Protein AF-A0A254QFL3-F1 (afdb_monomer_lite)

Sequence (119 aa):
MITAPDNDRSIRLHGFWDGAVGKAIAKDREAGLNANVEAVTQRWTSDPTLQPTAAQIKNLDIMSWLKTGAALADKFSYDGLKPEDKPNAEYMDAMITLSKKQVVLSGYRLAEILNKSLG

Secondary structure (DSSP, 8-state):
----SSSSS---HHHHHHTHHHHHHHHHHHTT---SHHHHHHHHHH-TTTPPPHHHHH---HHHHHHHHHHHIIIIIITT--TTPPP-HHHHHHHHHHHHHHHHHHHHHHHHHHHHHH-

Foldseek 3Di:
DEAAPDDDDRCDLVNVLVCLQVVLLVVCVVVVHDSPPVRLLVVLLPDPLLDDDPVLLPPLDVVVVVVVVVVCCCVQRPPPDDHHDYQDPVSSVSSNSVSSNVVSSVVSNVVVVCVVVPD

Radius of gyration: 16.01 Å; chains: 1; bounding box: 42×35×40 Å

pLDDT: mean 88.67, std 15.56, range [38.19, 98.31]

Structure (mmCIF, N/CA/C/O backbone):
data_AF-A0A254QFL3-F1
#
_entry.id   AF-A0A254QFL3-F1
#
loop_
_atom_site.group_PDB
_atom_site.id
_atom_site.type_symbol
_atom_site.label_atom_id
_atom_site.label_alt_id
_atom_site.label_comp_id
_atom_s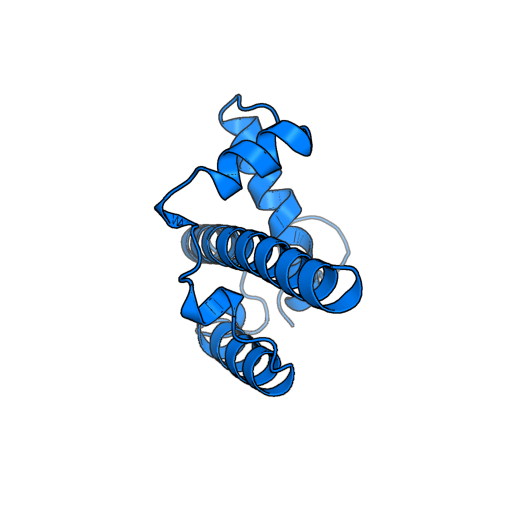ite.label_asym_id
_atom_site.label_entity_id
_atom_site.label_seq_id
_atom_site.pdbx_PDB_ins_code
_atom_site.Cartn_x
_atom_site.Cartn_y
_atom_site.Cartn_z
_atom_site.occupancy
_atom_site.B_iso_or_equiv
_atom_site.auth_seq_id
_atom_site.auth_comp_id
_atom_site.auth_asym_id
_atom_site.auth_atom_id
_atom_site.pdbx_PDB_model_num
ATOM 1 N N . MET A 1 1 ? 20.209 -13.484 -10.296 1.00 46.00 1 MET A N 1
ATOM 2 C CA . MET A 1 1 ? 20.493 -12.241 -9.553 1.00 46.00 1 MET A CA 1
ATOM 3 C C . MET A 1 1 ? 19.964 -11.106 -10.414 1.00 46.00 1 MET A C 1
ATOM 5 O O . MET A 1 1 ? 20.049 -11.301 -11.590 1.00 46.00 1 MET A O 1
ATOM 9 N N . ILE A 1 2 ? 19.233 -10.099 -9.922 1.00 42.88 2 ILE A N 1
ATOM 10 C CA . ILE A 1 2 ? 18.549 -9.057 -10.738 1.00 42.88 2 ILE A CA 1
ATOM 11 C C . ILE A 1 2 ? 19.309 -7.746 -10.517 1.00 42.88 2 ILE A C 1
ATOM 13 O O . ILE A 1 2 ? 19.512 -7.389 -9.355 1.00 42.88 2 ILE A O 1
ATOM 17 N N . THR A 1 3 ? 19.764 -7.062 -11.571 1.00 38.19 3 THR A N 1
ATOM 18 C CA . THR A 1 3 ? 20.599 -5.853 -11.465 1.00 38.19 3 THR A CA 1
ATOM 19 C C . THR A 1 3 ? 19.849 -4.620 -11.950 1.00 38.19 3 THR A C 1
ATOM 21 O O . THR A 1 3 ? 19.543 -4.479 -13.127 1.00 38.19 3 THR A O 1
ATOM 24 N N . ALA A 1 4 ? 19.582 -3.679 -11.042 1.00 43.09 4 ALA A N 1
ATOM 25 C CA . ALA A 1 4 ? 19.134 -2.337 -11.407 1.00 43.09 4 ALA A CA 1
ATOM 26 C C . ALA A 1 4 ? 20.296 -1.541 -12.043 1.00 43.09 4 ALA A C 1
ATOM 28 O O . ALA A 1 4 ? 21.453 -1.759 -11.670 1.00 43.09 4 ALA A O 1
ATOM 29 N N . PRO A 1 5 ? 20.027 -0.636 -13.005 1.00 42.75 5 PRO A N 1
ATOM 30 C CA . PRO A 1 5 ? 21.035 0.302 -13.463 1.00 42.75 5 PRO A CA 1
ATOM 31 C C . PRO A 1 5 ? 21.271 1.319 -12.347 1.00 42.75 5 PRO A C 1
ATOM 33 O O . PRO A 1 5 ? 20.317 1.846 -11.785 1.00 42.75 5 PRO A O 1
ATOM 36 N N . ASP A 1 6 ? 22.541 1.578 -12.077 1.00 42.66 6 ASP A N 1
ATOM 37 C CA . ASP A 1 6 ? 23.054 2.665 -11.246 1.00 42.66 6 ASP A CA 1
ATOM 38 C C . ASP A 1 6 ? 23.292 2.294 -9.768 1.00 42.66 6 ASP A C 1
ATOM 40 O O . ASP A 1 6 ? 22.393 2.230 -8.929 1.00 42.66 6 ASP A O 1
ATOM 44 N N . ASN A 1 7 ? 24.595 2.159 -9.475 1.00 38.53 7 ASN A N 1
ATOM 45 C CA . ASN A 1 7 ? 25.265 2.327 -8.177 1.00 38.53 7 ASN A CA 1
ATOM 46 C C . ASN A 1 7 ? 25.417 1.059 -7.319 1.00 38.53 7 ASN A C 1
ATOM 48 O O . ASN A 1 7 ? 24.588 0.802 -6.457 1.00 38.53 7 ASN A O 1
ATOM 52 N N . ASP A 1 8 ? 26.515 0.319 -7.541 1.00 40.94 8 ASP A N 1
ATOM 53 C CA . ASP A 1 8 ? 27.383 -0.458 -6.611 1.00 40.94 8 ASP A CA 1
ATOM 54 C C . ASP A 1 8 ? 26.804 -1.138 -5.338 1.00 40.94 8 ASP A C 1
ATOM 56 O O . ASP A 1 8 ? 27.503 -1.515 -4.400 1.00 40.94 8 ASP A O 1
ATOM 60 N N . ARG A 1 9 ? 25.499 -1.373 -5.293 1.00 40.56 9 ARG A N 1
ATOM 61 C CA . ARG A 1 9 ? 24.828 -2.334 -4.431 1.00 40.56 9 ARG A CA 1
ATOM 62 C C . ARG A 1 9 ? 23.874 -3.062 -5.340 1.00 40.56 9 ARG A C 1
ATOM 64 O O . ARG A 1 9 ? 22.936 -2.471 -5.862 1.00 40.56 9 ARG A O 1
ATOM 71 N N . SER A 1 10 ? 24.090 -4.357 -5.513 1.00 45.47 10 SER A N 1
ATOM 72 C CA . SER A 1 10 ? 23.053 -5.236 -6.036 1.00 45.47 10 SER A CA 1
ATOM 73 C C . SER A 1 10 ? 21.832 -5.130 -5.115 1.00 45.47 10 SER A C 1
ATOM 75 O O . SER A 1 10 ? 21.732 -5.810 -4.093 1.00 45.47 10 SER A O 1
ATOM 77 N N . ILE A 1 11 ? 20.909 -4.217 -5.422 1.00 53.22 11 ILE A N 1
ATOM 78 C CA . ILE A 1 11 ? 19.627 -4.146 -4.736 1.00 53.22 11 ILE A CA 1
ATOM 79 C C . ILE A 1 11 ? 18.903 -5.422 -5.141 1.00 53.22 11 ILE A C 1
ATOM 81 O O . ILE A 1 11 ? 18.354 -5.536 -6.234 1.00 53.22 11 ILE A O 1
ATOM 85 N N . ARG A 1 12 ? 18.956 -6.422 -4.258 1.00 76.75 12 ARG A N 1
ATOM 86 C CA . ARG A 1 12 ? 18.147 -7.632 -4.376 1.00 76.75 12 ARG A CA 1
ATOM 87 C C . ARG A 1 12 ? 16.696 -7.191 -4.549 1.00 76.75 12 ARG A C 1
ATOM 89 O O . ARG A 1 12 ? 16.277 -6.239 -3.896 1.00 76.75 12 ARG A O 1
ATOM 96 N N . LEU A 1 13 ? 15.932 -7.902 -5.377 1.00 84.75 13 LEU A N 1
ATOM 97 C CA . LEU A 1 13 ? 14.528 -7.597 -5.681 1.00 84.75 13 LEU A CA 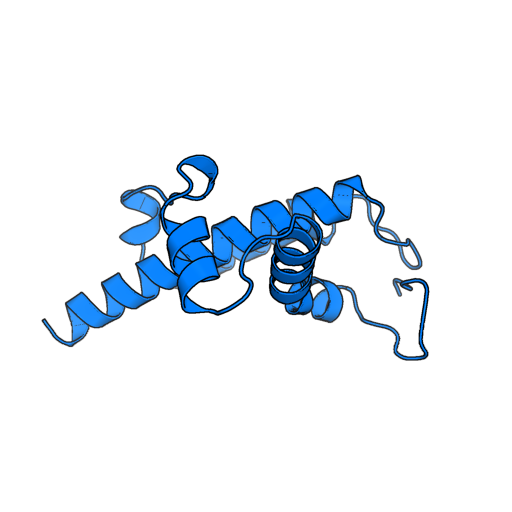1
ATOM 98 C C . LEU A 1 13 ? 13.702 -7.231 -4.433 1.00 84.75 13 LEU A C 1
ATOM 100 O O . LEU A 1 13 ? 12.893 -6.317 -4.473 1.00 84.75 13 LEU A O 1
ATOM 104 N N . HIS A 1 14 ? 13.974 -7.876 -3.300 1.00 87.88 14 HIS A N 1
ATOM 105 C CA . HIS A 1 14 ? 13.385 -7.517 -2.012 1.00 87.88 14 HIS A CA 1
ATOM 106 C C . HIS A 1 14 ? 13.633 -6.053 -1.603 1.00 87.88 14 HIS A C 1
ATOM 108 O O . HIS A 1 14 ? 12.685 -5.295 -1.447 1.00 87.88 14 HIS A O 1
ATOM 114 N N . GLY A 1 15 ? 14.894 -5.611 -1.544 1.00 87.38 15 GLY A N 1
ATOM 115 C CA . GLY A 1 15 ? 15.228 -4.219 -1.220 1.00 87.38 15 GLY A CA 1
ATOM 116 C C . GLY A 1 15 ? 14.698 -3.220 -2.255 1.00 87.38 15 GLY A C 1
ATOM 117 O O . GLY A 1 15 ? 14.474 -2.048 -1.953 1.00 87.38 15 GLY A O 1
ATOM 118 N N . PHE A 1 16 ? 14.451 -3.680 -3.483 1.00 88.31 16 PHE A N 1
ATOM 119 C CA . PHE A 1 16 ? 13.800 -2.865 -4.499 1.00 88.31 16 PHE A CA 1
ATOM 120 C C . PHE A 1 16 ? 12.339 -2.562 -4.143 1.00 88.31 16 PHE A C 1
ATOM 122 O O . PHE A 1 16 ? 11.927 -1.399 -4.249 1.00 88.31 16 PHE A O 1
ATOM 129 N N . TRP A 1 17 ? 11.606 -3.583 -3.684 1.00 93.00 17 TRP A N 1
ATOM 130 C CA . TRP A 1 17 ? 10.238 -3.483 -3.170 1.00 93.00 17 TRP A CA 1
ATOM 131 C C . TRP A 1 17 ? 10.162 -2.719 -1.847 1.00 93.00 17 TRP A C 1
ATOM 133 O O . TRP A 1 17 ? 9.281 -1.876 -1.703 1.00 93.00 17 TRP A O 1
ATOM 143 N N . ASP A 1 18 ? 11.115 -2.909 -0.932 1.00 92.81 18 ASP A N 1
ATOM 144 C CA . ASP A 1 18 ? 11.164 -2.147 0.328 1.00 92.81 18 ASP A CA 1
ATOM 145 C C . ASP A 1 18 ? 11.247 -0.633 0.070 1.00 92.81 18 ASP A C 1
ATOM 147 O O . ASP A 1 18 ? 10.633 0.179 0.762 1.00 92.81 18 ASP A O 1
ATOM 151 N N . GLY A 1 19 ? 11.956 -0.233 -0.990 1.00 92.62 19 GLY A N 1
ATOM 152 C CA . GLY A 1 19 ? 12.052 1.163 -1.412 1.00 92.62 19 GLY A CA 1
ATOM 153 C C . GLY A 1 19 ? 10.839 1.699 -2.186 1.00 92.62 19 GLY A C 1
ATOM 154 O O . GLY A 1 19 ? 10.900 2.835 -2.659 1.00 92.62 19 GLY A O 1
ATOM 155 N N . ALA A 1 20 ? 9.769 0.926 -2.396 1.00 94.12 20 ALA A N 1
ATOM 156 C CA . ALA A 1 20 ? 8.663 1.321 -3.273 1.00 94.12 20 ALA A CA 1
ATOM 157 C C . ALA A 1 20 ? 7.869 2.530 -2.752 1.00 94.12 20 ALA A C 1
ATOM 159 O O . ALA A 1 20 ? 7.478 3.387 -3.543 1.00 94.12 20 ALA A O 1
ATOM 160 N N . VAL A 1 21 ? 7.692 2.658 -1.432 1.00 94.75 21 VAL A N 1
ATOM 161 C CA . VAL A 1 21 ? 7.025 3.824 -0.818 1.00 94.75 21 VAL A CA 1
ATOM 162 C C . VAL A 1 21 ? 7.816 5.107 -1.077 1.00 94.75 21 VAL A C 1
ATOM 164 O O . VAL A 1 21 ? 7.240 6.123 -1.458 1.00 94.75 21 VAL A O 1
ATOM 167 N N . GLY A 1 22 ? 9.146 5.050 -0.957 1.00 95.25 22 GLY A N 1
ATOM 168 C CA . GLY A 1 22 ? 10.017 6.182 -1.275 1.00 95.25 22 GLY A CA 1
ATOM 169 C C . GLY A 1 22 ? 9.910 6.599 -2.744 1.00 95.25 22 GLY A C 1
ATOM 170 O O . GLY A 1 22 ? 9.780 7.785 -3.038 1.00 95.25 22 GLY A O 1
ATOM 171 N N . LYS A 1 23 ? 9.870 5.628 -3.666 1.00 95.06 23 LYS A N 1
ATOM 172 C CA . LYS A 1 23 ? 9.657 5.881 -5.104 1.00 95.06 23 LYS A CA 1
ATOM 173 C C . LYS A 1 23 ? 8.279 6.492 -5.385 1.00 95.06 23 LYS A C 1
ATOM 175 O O . LYS A 1 23 ? 8.162 7.410 -6.188 1.00 95.06 23 LYS A O 1
ATOM 180 N N . ALA A 1 24 ? 7.242 6.020 -4.696 1.00 95.50 24 ALA A N 1
ATOM 181 C CA . ALA A 1 24 ? 5.891 6.558 -4.802 1.00 95.50 24 ALA A CA 1
ATOM 182 C C . ALA A 1 24 ? 5.816 8.032 -4.358 1.00 95.50 24 ALA A C 1
ATOM 184 O O . ALA A 1 24 ? 5.188 8.845 -5.033 1.00 95.50 24 ALA A O 1
ATOM 185 N N . ILE A 1 25 ? 6.484 8.382 -3.254 1.00 95.88 25 ILE A N 1
ATOM 186 C CA . ILE A 1 25 ? 6.578 9.765 -2.759 1.00 95.88 25 ILE A CA 1
ATOM 187 C C . ILE A 1 25 ? 7.418 10.633 -3.706 1.00 95.88 25 ILE A C 1
ATOM 189 O O . ILE A 1 25 ? 7.060 11.783 -3.954 1.00 95.88 25 ILE A O 1
ATOM 193 N N . ALA A 1 26 ? 8.502 10.093 -4.271 1.00 94.62 26 ALA A N 1
ATOM 194 C CA . ALA A 1 26 ? 9.303 10.793 -5.273 1.00 94.62 26 ALA A CA 1
ATOM 195 C C . ALA A 1 26 ? 8.467 11.154 -6.514 1.00 94.62 26 ALA A C 1
ATOM 197 O O . ALA A 1 26 ? 8.498 12.306 -6.936 1.00 94.62 26 ALA A O 1
ATOM 198 N N . LYS A 1 27 ? 7.634 10.229 -7.015 1.00 92.69 27 LYS A N 1
ATOM 199 C CA . LYS A 1 27 ? 6.711 10.485 -8.136 1.00 92.69 27 LYS A CA 1
ATOM 200 C C . LYS A 1 27 ? 5.683 11.573 -7.809 1.00 92.69 27 LYS A C 1
ATOM 202 O O . LYS A 1 27 ? 5.417 12.444 -8.632 1.00 92.69 27 LYS A O 1
ATOM 207 N N . ASP A 1 28 ? 5.131 11.564 -6.595 1.00 93.12 28 ASP A N 1
ATOM 208 C CA . ASP A 1 28 ? 4.233 12.632 -6.140 1.00 93.12 28 ASP A CA 1
ATOM 209 C C . ASP A 1 28 ? 4.970 13.995 -6.105 1.00 93.12 28 ASP A C 1
ATOM 211 O O . ASP A 1 28 ? 4.419 15.008 -6.536 1.00 93.12 28 ASP A O 1
ATOM 215 N N . ARG A 1 29 ? 6.234 14.027 -5.655 1.00 94.81 29 ARG A N 1
ATOM 216 C CA . ARG A 1 29 ? 7.072 15.241 -5.634 1.00 94.81 29 ARG A CA 1
ATOM 217 C C . ARG A 1 29 ? 7.399 15.754 -7.037 1.00 94.81 29 ARG A C 1
ATOM 219 O O . ARG A 1 29 ? 7.366 16.962 -7.256 1.00 94.81 29 ARG A O 1
ATOM 226 N N . GLU A 1 30 ? 7.713 14.865 -7.975 1.00 95.00 30 GLU A N 1
ATOM 227 C CA . GLU A 1 30 ? 7.938 15.203 -9.389 1.00 95.00 30 GLU A CA 1
ATOM 228 C C . GLU A 1 30 ? 6.690 15.827 -10.027 1.00 95.00 30 GLU A C 1
ATOM 230 O O . GLU A 1 30 ? 6.801 16.745 -10.834 1.00 95.00 30 GLU A O 1
ATOM 235 N N . ALA A 1 31 ? 5.500 15.402 -9.594 1.00 93.56 31 ALA A N 1
ATOM 236 C CA . ALA A 1 31 ? 4.223 16.007 -9.968 1.00 93.56 31 ALA A CA 1
ATOM 237 C C . ALA A 1 31 ? 3.910 17.328 -9.224 1.00 93.56 31 ALA A C 1
ATOM 239 O O . ALA A 1 31 ? 2.804 17.854 -9.342 1.00 93.56 31 ALA A O 1
ATOM 240 N N . GLY A 1 32 ? 4.853 17.867 -8.442 1.00 96.12 32 GLY A N 1
ATOM 241 C CA . GLY A 1 32 ? 4.697 19.120 -7.699 1.00 96.12 32 GLY A CA 1
ATOM 242 C C . GLY A 1 32 ? 3.859 19.008 -6.421 1.00 96.12 32 GLY A C 1
ATOM 243 O O . GLY A 1 32 ? 3.483 20.029 -5.846 1.00 96.12 32 GLY A O 1
ATOM 244 N N . LEU A 1 33 ? 3.552 17.792 -5.957 1.00 95.81 33 LEU A N 1
ATOM 245 C CA . LEU A 1 33 ? 2.760 17.578 -4.747 1.00 95.81 33 LEU A CA 1
ATOM 246 C C . LEU A 1 33 ? 3.628 17.650 -3.487 1.00 95.81 33 LEU A C 1
ATOM 248 O O . LEU A 1 33 ? 4.805 17.284 -3.483 1.00 95.81 33 LEU A O 1
ATOM 252 N N . ASN A 1 34 ? 3.015 18.059 -2.372 1.00 94.19 34 ASN A N 1
ATOM 253 C CA . ASN A 1 34 ? 3.671 18.016 -1.069 1.00 94.19 34 ASN A CA 1
ATOM 254 C C . ASN A 1 34 ? 3.973 16.556 -0.670 1.00 94.19 34 ASN A C 1
ATOM 256 O O . ASN A 1 34 ? 3.095 15.681 -0.721 1.00 94.19 34 ASN A O 1
ATOM 260 N N . ALA A 1 35 ? 5.231 16.328 -0.295 1.00 94.38 35 ALA A N 1
ATOM 261 C CA . ALA A 1 35 ? 5.813 15.039 0.058 1.00 94.38 35 ALA A CA 1
ATOM 262 C C . ALA A 1 35 ? 6.013 14.856 1.574 1.00 94.38 35 ALA A C 1
ATOM 264 O O . ALA A 1 35 ? 6.603 13.858 1.987 1.00 94.38 35 ALA A O 1
ATOM 265 N N . ASN A 1 36 ? 5.552 15.797 2.409 1.00 95.00 36 ASN A N 1
ATOM 266 C CA . ASN A 1 36 ? 5.506 15.576 3.853 1.00 95.00 36 ASN A CA 1
ATOM 267 C C . ASN A 1 36 ? 4.541 14.429 4.197 1.00 95.00 36 ASN A C 1
ATOM 269 O O . ASN A 1 36 ? 3.598 14.128 3.459 1.00 95.00 36 ASN A O 1
ATOM 273 N N . VAL A 1 37 ? 4.797 13.769 5.325 1.00 92.75 37 VAL A N 1
ATOM 274 C CA . VAL A 1 37 ? 4.084 12.546 5.710 1.00 92.75 37 VAL A CA 1
ATOM 275 C C . VAL A 1 37 ? 2.589 12.807 5.866 1.00 92.75 37 VAL A C 1
ATOM 277 O O . VAL A 1 37 ? 1.785 11.983 5.436 1.00 92.75 37 VAL A O 1
ATOM 280 N N . GLU A 1 38 ? 2.197 13.960 6.402 1.00 95.75 38 GLU A N 1
ATOM 281 C CA . GLU A 1 38 ? 0.799 14.325 6.616 1.00 95.75 38 GLU A CA 1
ATOM 282 C C . GLU A 1 38 ? 0.047 14.499 5.293 1.00 95.75 38 GLU A C 1
ATOM 284 O O . GLU A 1 38 ? -1.018 13.903 5.124 1.00 95.75 38 GLU A O 1
ATOM 289 N N . ALA A 1 39 ? 0.594 15.246 4.323 1.00 96.62 39 ALA A N 1
ATOM 290 C CA . ALA A 1 39 ? -0.087 15.437 3.041 1.00 96.62 39 ALA A CA 1
ATOM 291 C C . ALA A 1 39 ? -0.079 14.162 2.197 1.00 96.62 39 ALA A C 1
ATOM 293 O O . ALA A 1 39 ? -1.057 13.894 1.502 1.00 96.62 39 ALA A O 1
ATOM 294 N N . VAL A 1 40 ? 0.995 13.364 2.255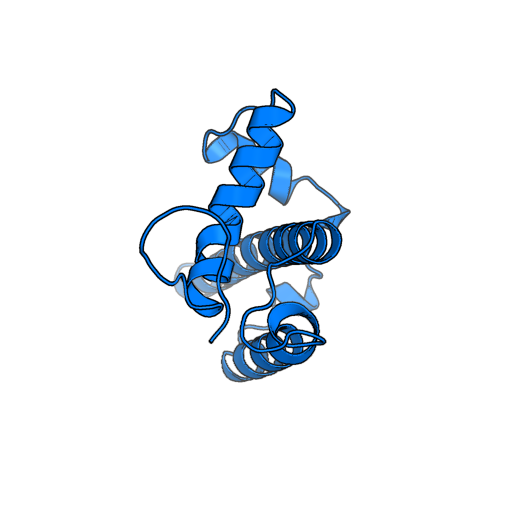 1.00 96.94 40 VAL A N 1
ATOM 295 C CA . VAL A 1 40 ? 1.045 12.044 1.606 1.00 96.94 40 VAL A CA 1
ATOM 296 C C . VAL A 1 40 ? -0.027 11.133 2.195 1.00 96.94 40 VAL A C 1
ATOM 298 O O . VAL A 1 40 ? -0.811 10.560 1.441 1.00 96.94 40 VAL A O 1
ATOM 301 N N . THR A 1 41 ? -0.102 11.047 3.526 1.00 96.00 41 THR A N 1
ATOM 302 C CA . THR A 1 41 ? -1.095 10.226 4.228 1.00 96.00 41 THR A CA 1
ATOM 303 C C . THR A 1 41 ? -2.497 10.669 3.846 1.00 96.00 41 THR A C 1
ATOM 305 O O . THR A 1 41 ? -3.245 9.858 3.317 1.00 96.00 41 THR A O 1
ATOM 308 N N . GLN A 1 42 ? -2.825 11.955 4.011 1.00 96.62 42 GLN A N 1
ATOM 309 C CA . GLN A 1 42 ? -4.142 12.495 3.672 1.00 96.62 42 GLN A CA 1
ATOM 310 C C . GLN A 1 42 ? -4.512 12.226 2.212 1.00 96.62 42 GLN A C 1
ATOM 312 O O . GLN A 1 42 ? -5.640 11.833 1.922 1.00 96.62 42 GLN A O 1
ATOM 317 N N . ARG A 1 43 ? -3.575 12.424 1.281 1.00 96.81 43 ARG A N 1
ATOM 318 C CA . ARG A 1 43 ? -3.806 12.192 -0.146 1.00 96.81 43 ARG A CA 1
ATOM 319 C C . ARG A 1 43 ? -4.090 10.723 -0.426 1.00 96.81 43 ARG A C 1
ATOM 321 O O . ARG A 1 43 ? -5.085 10.416 -1.072 1.00 96.81 43 ARG A O 1
ATOM 328 N N . TRP A 1 44 ? -3.244 9.817 0.058 1.00 97.25 44 TRP A N 1
ATOM 329 C CA . TRP A 1 44 ? -3.392 8.390 -0.224 1.00 97.25 44 TRP A CA 1
ATOM 330 C C . TRP A 1 44 ? -4.610 7.787 0.487 1.00 97.25 44 TRP A C 1
ATOM 332 O O . TRP A 1 44 ? -5.279 6.934 -0.087 1.00 97.25 44 TRP A O 1
ATOM 342 N N . THR A 1 45 ? -4.955 8.256 1.690 1.00 96.94 45 THR A N 1
ATOM 343 C CA . THR A 1 45 ? -6.166 7.821 2.406 1.00 96.94 45 THR A CA 1
ATOM 344 C C . THR A 1 45 ? -7.444 8.502 1.922 1.00 96.94 45 THR A C 1
ATOM 346 O O . THR A 1 45 ? -8.521 8.045 2.287 1.00 96.94 45 THR A O 1
ATOM 349 N N . SER A 1 46 ? -7.366 9.552 1.100 1.00 96.31 46 SER A N 1
ATOM 350 C CA . SER A 1 46 ? -8.542 10.160 0.452 1.00 96.31 46 SER A CA 1
ATOM 351 C C . SER A 1 46 ? -8.748 9.673 -0.985 1.00 96.31 46 SER A C 1
ATOM 353 O O . SER A 1 46 ? -9.801 9.919 -1.568 1.00 96.31 46 SER A O 1
ATOM 355 N N . ASP A 1 47 ? -7.765 8.984 -1.571 1.00 96.94 47 ASP A N 1
ATOM 356 C CA . ASP A 1 47 ? -7.859 8.435 -2.922 1.00 96.94 47 ASP A CA 1
ATOM 357 C C . ASP A 1 47 ? -8.805 7.216 -2.935 1.00 96.94 47 ASP A C 1
ATOM 359 O O . ASP A 1 47 ? -8.495 6.199 -2.299 1.00 96.94 47 ASP A O 1
ATOM 363 N N . PRO A 1 48 ? -9.943 7.270 -3.661 1.00 96.31 48 PRO A N 1
ATOM 364 C CA . PRO A 1 48 ? -10.914 6.177 -3.716 1.00 96.31 48 PRO A CA 1
ATOM 365 C C . PRO A 1 48 ? -10.345 4.897 -4.342 1.00 96.31 48 PRO A C 1
ATOM 367 O O . PRO A 1 48 ? -10.819 3.804 -4.043 1.00 96.31 48 PRO A O 1
ATOM 370 N N . THR A 1 49 ? -9.315 4.998 -5.184 1.00 96.44 49 THR A N 1
ATOM 371 C CA . THR A 1 49 ? -8.688 3.845 -5.850 1.00 96.44 49 THR A CA 1
ATOM 372 C C . THR A 1 49 ? -7.740 3.067 -4.934 1.00 96.44 49 THR A C 1
ATOM 374 O O . THR A 1 49 ? -7.386 1.919 -5.234 1.00 96.44 49 THR A O 1
ATOM 377 N N . LEU A 1 50 ? -7.344 3.676 -3.812 1.00 97.38 50 LEU A N 1
ATOM 378 C CA . LEU A 1 50 ? -6.474 3.087 -2.796 1.00 97.38 50 LEU A CA 1
ATOM 379 C C . LEU A 1 50 ? -7.246 2.567 -1.579 1.00 97.38 50 LEU A C 1
ATOM 381 O O . LEU A 1 50 ? -6.650 1.900 -0.731 1.00 97.38 50 LEU A O 1
ATOM 385 N N . GLN A 1 51 ? -8.553 2.833 -1.495 1.00 97.31 51 GLN A N 1
ATOM 386 C CA . GLN A 1 51 ? -9.349 2.473 -0.327 1.00 97.31 51 GLN A CA 1
ATOM 387 C C . GLN A 1 51 ? -9.486 0.957 -0.164 1.00 97.31 51 GLN A C 1
ATOM 389 O O . GLN A 1 51 ? -9.945 0.268 -1.082 1.00 97.31 51 GLN A O 1
ATOM 394 N N . PRO A 1 52 ? -9.149 0.414 1.017 1.00 97.31 52 PRO A N 1
ATOM 395 C CA . PRO A 1 52 ? -9.452 -0.965 1.333 1.00 97.31 52 PRO A CA 1
ATOM 396 C C . PRO A 1 52 ? -10.947 -1.141 1.611 1.00 97.31 52 PRO A C 1
ATOM 398 O O . PRO A 1 52 ? -11.633 -0.263 2.131 1.00 97.31 52 PRO A O 1
ATOM 401 N N . THR A 1 53 ? -11.457 -2.331 1.321 1.00 97.12 53 THR A N 1
ATOM 402 C CA . THR A 1 53 ? -12.816 -2.715 1.715 1.00 97.12 53 THR A CA 1
ATOM 403 C C . THR A 1 53 ? -12.912 -2.918 3.228 1.00 97.12 53 THR A C 1
ATOM 405 O O . THR A 1 53 ? -11.951 -3.332 3.880 1.00 97.12 53 THR A O 1
ATOM 408 N N . ALA A 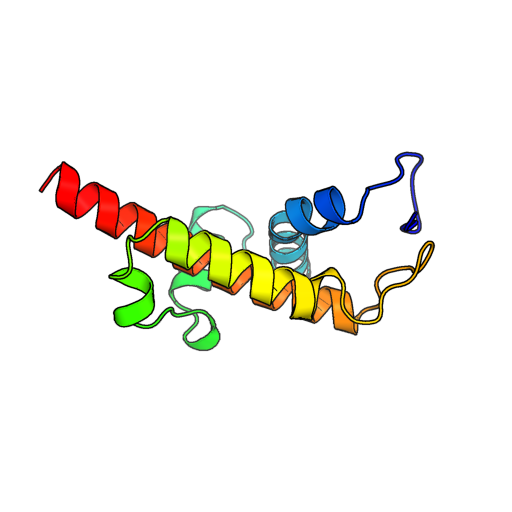1 54 ? -14.112 -2.748 3.789 1.00 96.75 54 ALA A N 1
ATOM 409 C CA . ALA A 1 54 ? -14.365 -3.029 5.204 1.00 96.75 54 ALA A CA 1
ATOM 410 C C . ALA A 1 54 ? -13.974 -4.466 5.607 1.00 96.75 54 ALA A C 1
ATOM 412 O O . ALA A 1 54 ? -13.469 -4.683 6.707 1.00 96.75 54 ALA A O 1
ATOM 413 N N . ALA A 1 55 ? -14.156 -5.443 4.711 1.00 97.00 55 ALA A N 1
ATOM 414 C CA . ALA A 1 55 ? -13.748 -6.828 4.942 1.00 97.00 55 ALA A CA 1
ATOM 415 C C . ALA A 1 55 ? -12.220 -6.975 5.049 1.00 97.00 55 ALA A C 1
ATOM 417 O O . ALA A 1 55 ? -11.728 -7.690 5.919 1.00 97.00 55 ALA A O 1
ATOM 418 N N . GLN A 1 56 ? -11.458 -6.271 4.205 1.00 97.00 56 GLN A N 1
ATOM 419 C CA . GLN A 1 56 ? -9.995 -6.286 4.273 1.00 97.00 56 GLN A CA 1
ATOM 420 C C . GLN A 1 56 ? -9.471 -5.651 5.564 1.00 97.00 56 GLN A C 1
ATOM 422 O O . GLN A 1 56 ? -8.521 -6.189 6.134 1.00 97.00 56 GLN A O 1
ATOM 427 N N . ILE A 1 57 ? -10.090 -4.555 6.021 1.00 97.62 57 ILE A N 1
ATOM 428 C CA . ILE A 1 57 ? -9.734 -3.866 7.272 1.00 97.62 57 ILE A CA 1
ATOM 429 C C . ILE A 1 57 ? -10.015 -4.768 8.481 1.00 97.62 57 ILE A C 1
ATOM 431 O O . ILE A 1 57 ? -9.138 -4.972 9.314 1.00 97.62 57 ILE A O 1
ATOM 435 N N . LYS A 1 58 ? -11.220 -5.350 8.554 1.00 97.00 58 LYS A N 1
ATOM 436 C CA . LYS A 1 58 ? -11.661 -6.177 9.691 1.00 97.00 58 LYS A CA 1
ATOM 437 C C . LYS A 1 58 ? -10.970 -7.536 9.779 1.00 97.00 58 LYS A C 1
ATOM 439 O O . LYS A 1 58 ? -11.006 -8.170 10.833 1.00 97.00 58 LYS A O 1
ATOM 444 N N . ASN A 1 59 ? -10.365 -8.002 8.689 1.00 96.88 59 ASN A N 1
ATOM 445 C CA . ASN A 1 59 ? -9.550 -9.205 8.701 1.00 96.88 59 ASN A CA 1
ATOM 446 C C . ASN A 1 59 ? -8.229 -8.925 9.431 1.00 96.88 59 ASN A C 1
ATOM 448 O O . ASN A 1 59 ? -7.301 -8.380 8.833 1.00 96.88 59 ASN A O 1
ATOM 452 N N . LEU A 1 60 ? -8.163 -9.324 10.703 1.00 96.12 60 LEU A N 1
ATOM 453 C CA . LEU A 1 60 ? -6.974 -9.238 11.557 1.00 96.12 60 LEU A CA 1
ATOM 454 C C . LEU A 1 60 ? -6.217 -10.571 11.686 1.00 96.12 60 LEU A C 1
ATOM 456 O O . LEU A 1 60 ? -5.341 -10.701 12.537 1.00 96.12 60 LEU A O 1
ATOM 460 N N . ASP A 1 61 ? -6.554 -11.570 10.865 1.00 96.25 61 ASP A N 1
ATOM 461 C CA . ASP A 1 61 ? -5.838 -12.843 10.845 1.00 96.25 61 ASP A CA 1
ATOM 462 C C . ASP A 1 61 ? -4.495 -12.690 10.115 1.00 96.25 61 ASP A C 1
ATOM 464 O O . ASP A 1 61 ? -4.429 -12.571 8.887 1.00 96.25 61 ASP A O 1
ATOM 468 N N . ILE A 1 62 ? -3.409 -12.753 10.885 1.00 94.38 62 ILE A N 1
ATOM 469 C CA . ILE A 1 62 ? -2.033 -12.653 10.387 1.00 94.38 62 ILE A CA 1
ATOM 470 C C . ILE A 1 62 ? -1.746 -13.740 9.341 1.00 94.38 62 ILE A C 1
ATOM 472 O O . ILE A 1 62 ? -1.069 -13.475 8.346 1.00 94.38 62 ILE A O 1
ATOM 476 N N . MET A 1 63 ? -2.292 -14.951 9.501 1.00 97.12 63 MET A N 1
ATOM 477 C CA . MET A 1 63 ? -2.066 -16.028 8.533 1.00 97.12 63 MET A CA 1
ATOM 478 C C . MET A 1 63 ? -2.729 -15.727 7.190 1.00 97.12 63 MET A C 1
ATOM 480 O O . MET A 1 63 ? -2.161 -16.023 6.136 1.00 97.12 63 MET A O 1
ATOM 484 N N . SER A 1 64 ? -3.901 -15.092 7.200 1.00 96.19 64 SER A N 1
ATOM 485 C CA . SER A 1 64 ? -4.533 -14.580 5.986 1.00 96.19 64 SER A CA 1
ATOM 486 C C . SER A 1 64 ? -3.691 -13.489 5.316 1.00 96.19 64 SER A C 1
ATOM 488 O O . SER A 1 64 ? -3.589 -13.463 4.083 1.00 96.19 64 SER A O 1
ATOM 490 N N . TRP A 1 65 ? -3.036 -12.621 6.091 1.00 95.56 65 TRP A N 1
ATOM 491 C CA . TRP A 1 65 ? -2.159 -11.581 5.547 1.00 95.56 65 TRP A CA 1
ATOM 492 C C . TRP A 1 65 ? -0.931 -12.172 4.868 1.00 95.56 65 TRP A C 1
ATOM 494 O O . TRP A 1 65 ? -0.618 -11.768 3.753 1.00 95.56 65 TRP A O 1
ATOM 504 N N . LEU A 1 66 ? -0.294 -13.168 5.491 1.00 95.50 66 LEU A N 1
ATOM 505 C CA . LEU A 1 66 ? 0.849 -13.877 4.914 1.00 95.50 66 LEU A CA 1
ATOM 506 C C . LEU A 1 66 ? 0.482 -14.559 3.593 1.00 95.50 66 LEU A C 1
ATOM 508 O O . LEU A 1 66 ? 1.189 -14.390 2.603 1.00 95.50 66 LEU A O 1
ATOM 512 N N . LYS A 1 67 ? -0.657 -15.262 3.540 1.00 97.06 67 LYS A N 1
ATOM 513 C CA . LYS A 1 67 ? -1.149 -15.897 2.303 1.00 97.06 67 LYS A CA 1
ATOM 514 C C . LYS A 1 67 ? -1.413 -14.873 1.200 1.00 97.06 67 LYS A C 1
ATOM 516 O O . LYS A 1 67 ? -1.040 -15.090 0.052 1.00 97.06 67 LYS A O 1
ATOM 521 N N . THR A 1 68 ? -2.035 -13.749 1.555 1.00 95.69 68 THR A N 1
ATOM 522 C CA . THR A 1 68 ? -2.309 -12.663 0.604 1.00 95.69 68 THR A CA 1
ATOM 523 C C . THR A 1 68 ? -1.009 -12.030 0.110 1.00 95.69 68 THR A C 1
ATOM 525 O O . THR A 1 68 ? -0.858 -11.808 -1.086 1.00 95.69 68 THR A O 1
ATOM 528 N N . GLY A 1 69 ? -0.059 -11.772 1.011 1.00 95.00 69 GLY A N 1
ATOM 529 C CA . GLY A 1 69 ? 1.250 -11.217 0.682 1.00 95.00 69 GLY A CA 1
ATOM 530 C C . GLY A 1 69 ? 2.051 -12.127 -0.247 1.00 95.00 69 GLY A C 1
ATOM 531 O O . GLY A 1 69 ? 2.577 -11.646 -1.243 1.00 95.00 69 GLY A O 1
ATOM 532 N N . ALA A 1 70 ? 2.070 -13.437 0.018 1.00 94.31 70 ALA A N 1
ATOM 533 C CA . ALA A 1 70 ? 2.714 -14.419 -0.854 1.00 94.31 70 ALA A CA 1
ATOM 534 C C . ALA A 1 70 ? 2.086 -14.429 -2.258 1.00 94.31 70 ALA A C 1
ATOM 536 O O . ALA A 1 70 ? 2.795 -14.276 -3.246 1.00 94.31 70 ALA A O 1
ATOM 537 N N . ALA A 1 71 ? 0.753 -14.484 -2.347 1.00 95.94 71 ALA A N 1
ATOM 538 C CA . ALA A 1 71 ? 0.055 -14.449 -3.633 1.00 95.94 71 ALA A CA 1
ATOM 539 C C . ALA A 1 71 ? 0.299 -13.142 -4.415 1.00 95.94 71 ALA A C 1
ATOM 541 O O . ALA A 1 71 ? 0.377 -13.149 -5.644 1.00 95.94 71 ALA A O 1
ATOM 542 N N . LEU A 1 72 ? 0.420 -12.007 -3.720 1.00 95.88 72 LEU A N 1
ATOM 543 C CA . LEU A 1 72 ? 0.788 -10.733 -4.339 1.00 95.88 72 LEU A CA 1
ATOM 544 C C . LEU A 1 72 ? 2.240 -10.734 -4.824 1.00 95.88 72 LEU A C 1
ATOM 546 O O . LEU A 1 72 ? 2.504 -10.213 -5.904 1.00 95.88 72 LEU A O 1
ATOM 550 N N . ALA A 1 73 ? 3.161 -11.317 -4.059 1.00 92.75 73 ALA A N 1
ATOM 551 C CA . ALA A 1 73 ? 4.559 -11.419 -4.452 1.00 92.75 73 ALA A CA 1
ATOM 552 C C . ALA A 1 73 ? 4.721 -12.286 -5.708 1.00 92.75 73 ALA A C 1
ATOM 554 O O . ALA A 1 73 ? 5.377 -11.861 -6.657 1.00 92.75 73 ALA A O 1
ATOM 555 N N . ASP A 1 74 ? 4.053 -13.439 -5.764 1.00 91.44 74 ASP A N 1
ATOM 556 C CA . ASP A 1 74 ? 4.058 -14.302 -6.950 1.00 91.44 74 ASP A CA 1
ATOM 557 C C . ASP A 1 74 ? 3.548 -13.550 -8.182 1.00 91.44 74 ASP A C 1
ATOM 559 O O . ASP A 1 74 ? 4.169 -13.597 -9.238 1.00 91.44 74 ASP A O 1
ATOM 563 N N . LYS A 1 75 ? 2.451 -12.798 -8.028 1.00 92.75 75 LYS A N 1
ATOM 564 C CA . LYS A 1 75 ? 1.790 -12.099 -9.134 1.00 92.75 75 LYS A CA 1
ATOM 565 C C . LYS A 1 75 ? 2.499 -10.828 -9.604 1.00 92.75 75 LYS A C 1
ATOM 567 O O . LYS A 1 75 ? 2.429 -10.504 -10.781 1.00 92.75 75 LYS A O 1
ATOM 572 N N . PHE A 1 76 ? 3.070 -10.047 -8.692 1.00 92.12 76 PHE A N 1
ATOM 573 C CA . PHE A 1 76 ? 3.573 -8.706 -9.013 1.00 92.12 76 PHE A CA 1
ATOM 574 C C . PHE A 1 76 ? 5.077 -8.574 -8.834 1.00 92.12 76 PHE A C 1
ATOM 576 O O . PHE A 1 76 ? 5.691 -7.775 -9.531 1.00 92.12 76 PHE A O 1
ATOM 583 N N . SER A 1 77 ? 5.667 -9.299 -7.884 1.00 88.44 77 SER A N 1
ATOM 584 C CA . SER A 1 77 ? 7.090 -9.174 -7.576 1.00 88.44 77 SER A CA 1
ATOM 585 C C . SER A 1 77 ? 7.947 -10.092 -8.427 1.00 88.44 77 SER A C 1
ATOM 587 O O . SER A 1 77 ? 9.000 -9.659 -8.873 1.00 88.44 77 SER A O 1
ATOM 589 N N . TYR A 1 78 ? 7.529 -11.341 -8.631 1.00 86.62 78 TYR A N 1
ATOM 590 C CA . TYR A 1 78 ? 8.349 -12.353 -9.302 1.00 86.62 78 TYR A CA 1
ATOM 591 C C . TYR A 1 78 ? 7.886 -12.694 -10.720 1.00 86.62 78 TYR A C 1
ATOM 593 O O . TYR A 1 78 ? 8.686 -13.226 -11.489 1.00 86.62 78 TYR A O 1
ATOM 601 N N . ASP A 1 79 ? 6.633 -12.399 -11.072 1.00 82.62 79 ASP A N 1
ATOM 602 C CA . ASP A 1 79 ? 6.081 -12.764 -12.376 1.00 82.62 79 ASP A CA 1
ATOM 603 C C . ASP A 1 79 ? 6.881 -12.148 -13.533 1.00 82.62 79 ASP A C 1
ATOM 605 O O . ASP A 1 79 ? 7.201 -10.958 -13.538 1.00 82.62 79 ASP A O 1
ATOM 609 N N . GLY A 1 80 ? 7.237 -12.982 -14.508 1.00 76.62 80 GLY A N 1
ATOM 610 C CA . GLY A 1 80 ? 7.961 -12.575 -15.714 1.00 76.62 80 GLY A CA 1
ATOM 611 C C . GLY A 1 80 ? 9.411 -12.100 -15.529 1.00 76.62 80 GLY A C 1
ATOM 612 O O . GLY A 1 80 ? 10.083 -11.901 -16.540 1.00 76.62 80 GLY A O 1
ATOM 613 N N . LEU A 1 81 ? 9.921 -11.951 -14.298 1.00 81.38 81 LEU A N 1
ATOM 614 C CA . LEU A 1 81 ? 11.289 -11.487 -14.048 1.00 81.38 81 LEU A CA 1
ATOM 615 C C . LEU A 1 81 ? 12.307 -12.627 -14.081 1.00 81.38 81 LEU A C 1
ATOM 617 O O . LEU A 1 81 ? 12.197 -13.629 -13.371 1.00 81.38 81 LEU A O 1
ATOM 621 N N . LYS A 1 82 ? 13.379 -12.427 -14.841 1.00 80.62 82 LYS A N 1
ATOM 622 C CA . LYS A 1 82 ? 14.564 -13.280 -14.842 1.00 80.62 82 LYS A CA 1
ATOM 623 C C . LYS A 1 82 ? 15.688 -12.644 -14.037 1.00 80.62 82 LYS A C 1
ATOM 625 O O . LYS A 1 82 ? 15.750 -11.426 -13.874 1.00 80.62 82 LYS A O 1
ATOM 630 N N . PRO A 1 83 ? 16.640 -13.462 -13.563 1.00 75.88 83 PRO A N 1
ATOM 631 C CA . PRO A 1 83 ? 17.970 -12.984 -13.240 1.00 75.88 83 PRO A CA 1
ATOM 632 C C . PRO A 1 83 ? 18.502 -11.973 -14.275 1.00 75.88 83 PRO A C 1
ATOM 634 O O . PRO A 1 83 ? 18.613 -12.285 -15.450 1.00 75.88 83 PRO A O 1
ATOM 637 N N . GLU A 1 84 ? 18.878 -10.807 -13.771 1.00 74.81 84 GLU A N 1
ATOM 638 C CA . GLU A 1 84 ? 19.582 -9.669 -14.361 1.00 74.81 84 GLU A CA 1
ATOM 639 C C . GLU A 1 84 ? 18.673 -8.720 -15.133 1.00 74.81 84 GLU A C 1
ATOM 641 O O . GLU A 1 84 ? 19.130 -7.697 -15.642 1.00 74.81 84 GLU A O 1
ATOM 646 N N . ASP A 1 85 ? 17.368 -8.999 -15.124 1.00 79.31 85 ASP A N 1
ATOM 647 C CA . ASP A 1 85 ? 16.381 -8.095 -15.687 1.00 79.31 85 ASP A CA 1
ATOM 648 C C . ASP A 1 85 ? 16.380 -6.759 -14.941 1.00 79.31 85 ASP A C 1
ATOM 650 O O . ASP A 1 85 ? 16.505 -6.674 -13.720 1.00 79.31 85 ASP A O 1
ATOM 654 N N . LYS A 1 86 ? 16.196 -5.680 -15.693 1.00 80.12 86 LYS A N 1
ATOM 655 C CA . LYS A 1 86 ? 15.949 -4.358 -15.126 1.00 80.12 86 LYS A CA 1
ATOM 656 C C . LYS A 1 86 ? 14.439 -4.146 -15.063 1.00 80.12 86 LYS A C 1
ATOM 658 O O . LYS A 1 86 ? 13.790 -4.294 -16.099 1.00 80.12 86 LYS A O 1
ATOM 663 N N . PRO A 1 87 ? 13.872 -3.775 -13.900 1.00 83.69 87 PRO A N 1
ATOM 664 C CA . PRO A 1 87 ? 12.470 -3.385 -13.807 1.00 83.69 87 PRO A CA 1
ATOM 665 C C . PRO A 1 87 ? 12.132 -2.310 -14.845 1.00 83.69 87 PRO A C 1
ATOM 667 O O . PRO A 1 87 ? 12.746 -1.242 -14.862 1.00 83.69 87 PRO A O 1
ATOM 670 N N . ASN A 1 88 ? 11.181 -2.605 -15.729 1.00 87.12 88 ASN A N 1
ATOM 671 C CA . ASN A 1 88 ? 10.713 -1.654 -16.733 1.00 87.12 88 ASN A CA 1
ATOM 672 C C . ASN A 1 88 ? 9.686 -0.675 -16.124 1.00 87.12 88 ASN A C 1
ATOM 674 O O . ASN A 1 88 ? 9.278 -0.810 -14.969 1.00 87.12 88 ASN A O 1
ATOM 678 N N . ALA A 1 89 ? 9.261 0.325 -16.900 1.00 90.62 89 ALA A N 1
ATOM 679 C CA . ALA A 1 89 ? 8.318 1.341 -16.425 1.00 90.62 89 ALA A CA 1
ATOM 680 C C . ALA A 1 89 ? 6.961 0.754 -15.985 1.00 90.62 89 ALA A C 1
ATOM 682 O O . ALA A 1 89 ? 6.410 1.178 -14.974 1.00 90.62 89 ALA A O 1
ATOM 683 N N . GLU A 1 90 ? 6.453 -0.256 -16.694 1.00 91.69 90 GLU A N 1
ATOM 684 C CA . GLU A 1 90 ? 5.184 -0.914 -16.363 1.00 91.69 90 GLU A CA 1
ATOM 685 C C . GLU A 1 90 ? 5.256 -1.638 -15.013 1.00 91.69 90 GLU A C 1
ATOM 687 O O . GLU A 1 90 ? 4.400 -1.450 -14.146 1.00 91.69 90 GLU A O 1
ATOM 692 N N . TYR A 1 91 ? 6.326 -2.401 -14.794 1.00 91.69 91 TYR A N 1
ATOM 693 C CA . TYR A 1 91 ? 6.603 -3.054 -13.523 1.00 91.69 91 TYR A CA 1
ATOM 694 C C . TYR A 1 91 ? 6.720 -2.028 -12.390 1.00 91.69 91 TYR A C 1
ATOM 696 O O . TYR A 1 91 ? 6.176 -2.221 -11.302 1.00 91.69 91 TYR A O 1
ATOM 704 N N . MET A 1 92 ? 7.404 -0.909 -12.646 1.00 91.69 92 MET A N 1
ATOM 705 C CA . MET A 1 92 ? 7.561 0.178 -11.679 1.00 91.69 92 MET A CA 1
ATOM 706 C C . MET A 1 92 ? 6.227 0.797 -11.277 1.00 91.69 92 MET A C 1
ATOM 708 O O . MET A 1 92 ? 5.978 1.005 -10.087 1.00 91.69 92 MET A O 1
ATOM 712 N N . ASP A 1 93 ? 5.350 1.049 -12.243 1.00 93.31 93 ASP A N 1
ATOM 713 C CA . ASP A 1 93 ? 4.028 1.613 -11.994 1.00 93.31 93 ASP A CA 1
ATOM 714 C C . ASP A 1 93 ? 3.107 0.626 -11.266 1.00 93.31 93 ASP A C 1
ATOM 716 O O . ASP A 1 93 ? 2.390 1.023 -10.337 1.00 93.31 93 ASP A O 1
ATOM 720 N N . ALA A 1 94 ? 3.175 -0.665 -11.606 1.00 93.69 94 ALA A N 1
ATOM 721 C CA . ALA A 1 94 ? 2.461 -1.722 -10.895 1.00 93.69 94 ALA A CA 1
ATOM 722 C C . ALA A 1 94 ? 2.941 -1.843 -9.439 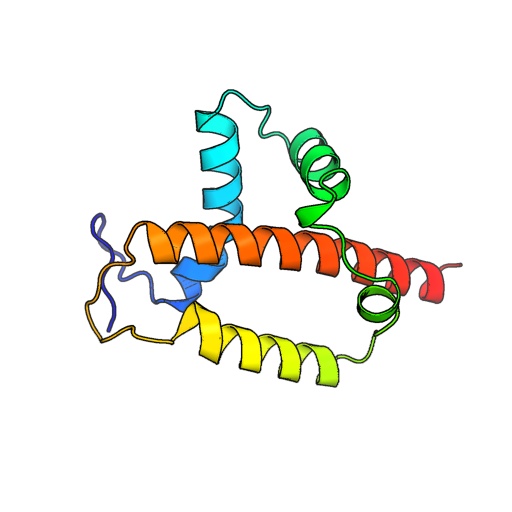1.00 93.69 94 ALA A C 1
ATOM 724 O O . ALA A 1 94 ? 2.123 -1.868 -8.514 1.00 93.69 94 ALA A O 1
ATOM 725 N N . MET A 1 95 ? 4.260 -1.837 -9.224 1.00 94.75 95 MET A N 1
ATOM 726 C CA . MET A 1 95 ? 4.884 -1.864 -7.901 1.00 94.75 95 MET A CA 1
ATOM 727 C C . MET A 1 95 ? 4.467 -0.658 -7.056 1.00 94.75 95 MET A C 1
ATOM 729 O O . MET A 1 95 ? 4.048 -0.829 -5.909 1.00 94.75 95 MET A O 1
ATOM 733 N N . ILE A 1 96 ? 4.545 0.559 -7.605 1.00 95.62 96 ILE A N 1
ATOM 734 C CA . ILE A 1 96 ? 4.133 1.791 -6.913 1.00 95.62 96 ILE A CA 1
ATOM 735 C C . ILE A 1 96 ? 2.648 1.728 -6.550 1.00 95.62 96 ILE A C 1
ATOM 737 O O . ILE A 1 96 ? 2.284 1.986 -5.401 1.00 95.62 96 ILE A O 1
ATOM 741 N N . THR A 1 97 ? 1.794 1.344 -7.499 1.00 95.94 97 THR A N 1
ATOM 742 C CA . THR A 1 97 ? 0.345 1.242 -7.286 1.00 95.94 97 THR A CA 1
ATOM 743 C C . THR A 1 97 ? 0.007 0.243 -6.186 1.00 95.94 97 THR A C 1
ATOM 745 O O . THR A 1 97 ? -0.760 0.555 -5.272 1.00 95.94 97 THR A O 1
ATOM 748 N N . LEU A 1 98 ? 0.591 -0.955 -6.241 1.00 96.94 98 LEU A N 1
ATOM 749 C CA . LEU A 1 98 ? 0.361 -1.981 -5.233 1.00 96.94 98 LEU A CA 1
ATOM 750 C C . LEU A 1 98 ? 0.867 -1.532 -3.860 1.00 96.94 98 LEU A C 1
ATOM 752 O O . LEU A 1 98 ? 0.163 -1.700 -2.867 1.00 96.94 98 LEU A O 1
ATOM 756 N N . SER A 1 99 ? 2.047 -0.917 -3.804 1.00 97.00 99 SER A N 1
ATOM 757 C CA . SER A 1 99 ? 2.653 -0.472 -2.547 1.00 97.00 99 SER A CA 1
ATOM 758 C C . SER A 1 99 ? 1.815 0.608 -1.867 1.00 97.00 99 SER A C 1
ATOM 760 O O . SER A 1 99 ? 1.563 0.508 -0.668 1.00 97.00 99 SER A O 1
ATOM 762 N N . LYS A 1 100 ? 1.292 1.581 -2.629 1.00 97.56 100 LYS A N 1
ATOM 763 C CA . LYS A 1 100 ? 0.335 2.575 -2.113 1.00 97.56 100 LYS A CA 1
ATOM 764 C C . LYS A 1 100 ? -0.887 1.887 -1.487 1.00 97.56 100 LYS A C 1
ATOM 766 O O . LYS A 1 100 ? -1.223 2.173 -0.341 1.00 97.56 100 LYS A O 1
ATOM 771 N N . LYS A 1 101 ? -1.496 0.914 -2.182 1.00 97.81 101 LYS A N 1
ATOM 772 C CA . LYS A 1 101 ? -2.649 0.148 -1.661 1.00 97.81 101 LYS A CA 1
ATOM 773 C C . LYS A 1 101 ? -2.326 -0.605 -0.369 1.00 97.81 101 LYS A C 1
ATOM 775 O O . LYS A 1 101 ? -3.120 -0.577 0.568 1.00 97.81 101 LYS A O 1
ATOM 780 N N . GLN A 1 102 ? -1.178 -1.283 -0.310 1.00 97.75 102 GLN A N 1
ATOM 781 C CA . GLN A 1 102 ? -0.798 -2.070 0.866 1.00 97.75 102 GLN A CA 1
ATOM 782 C C . GLN A 1 102 ? -0.455 -1.192 2.074 1.00 97.75 102 GLN A C 1
ATOM 784 O O . GLN A 1 102 ? -0.822 -1.554 3.188 1.00 97.75 102 GLN A O 1
ATOM 789 N N . VAL A 1 103 ? 0.174 -0.029 1.871 1.00 97.31 103 VAL A N 1
ATOM 790 C CA . VAL A 1 103 ? 0.441 0.941 2.949 1.00 97.31 103 VAL A CA 1
ATOM 791 C C . VAL A 1 103 ? -0.850 1.536 3.503 1.00 97.31 103 VAL A C 1
ATOM 793 O O . VAL A 1 103 ? -1.010 1.637 4.717 1.00 97.31 103 VAL A O 1
ATOM 796 N N . VAL A 1 104 ? -1.801 1.897 2.637 1.00 98.31 104 VAL A N 1
ATOM 797 C CA . VAL A 1 104 ? -3.106 2.390 3.097 1.00 98.31 104 VAL A CA 1
ATOM 798 C C . VAL A 1 104 ? -3.822 1.297 3.897 1.00 98.31 104 VAL A C 1
ATOM 800 O O . VAL A 1 104 ? -4.231 1.532 5.033 1.00 98.31 104 VAL A O 1
ATOM 803 N N . LEU A 1 105 ? -3.906 0.072 3.365 1.00 98.19 105 LEU A N 1
ATOM 804 C CA . LEU A 1 105 ? -4.526 -1.058 4.062 1.00 98.19 105 LEU A CA 1
ATOM 805 C C . LEU A 1 105 ? -3.860 -1.368 5.413 1.00 98.19 105 LEU A C 1
ATOM 807 O O . LEU A 1 105 ? -4.566 -1.641 6.386 1.00 98.19 105 LEU A O 1
ATOM 811 N N . SER A 1 106 ? -2.527 -1.342 5.493 1.00 97.06 106 SER A N 1
ATOM 812 C CA . SER A 1 106 ? -1.814 -1.61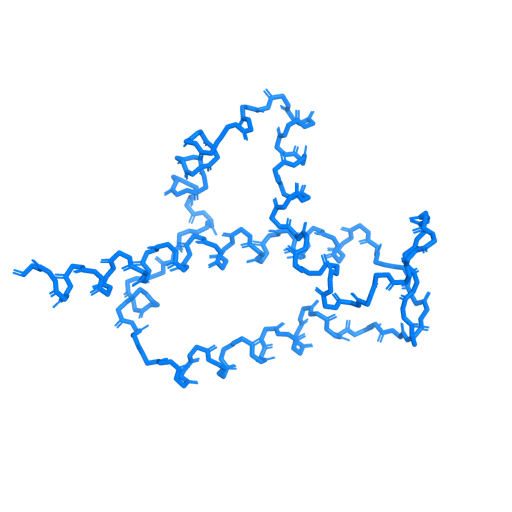3 6.744 1.00 97.06 106 SER A CA 1
ATOM 813 C C . SER A 1 106 ? -2.088 -0.540 7.797 1.00 97.06 106 SER A C 1
ATOM 815 O O . SER A 1 106 ? -2.318 -0.893 8.952 1.00 97.06 106 SER A O 1
ATOM 817 N N . GLY A 1 107 ? -2.178 0.734 7.401 1.00 97.44 107 GLY A N 1
ATOM 818 C CA . GLY A 1 107 ? -2.593 1.827 8.282 1.00 97.44 107 GLY A CA 1
ATOM 819 C C . GLY A 1 107 ? -3.987 1.606 8.876 1.00 97.44 107 GLY A C 1
ATOM 820 O O . GLY A 1 107 ? -4.154 1.670 10.095 1.00 97.44 107 GLY A O 1
ATOM 821 N N . TYR A 1 108 ? -4.975 1.253 8.044 1.00 98.06 108 TYR A N 1
ATOM 822 C CA . TYR A 1 108 ? -6.329 0.938 8.522 1.00 98.06 108 TYR A CA 1
ATOM 823 C C . TYR A 1 108 ? -6.364 -0.280 9.454 1.00 98.06 108 TYR A C 1
ATOM 825 O O . TYR A 1 108 ? -7.056 -0.258 10.470 1.00 98.06 108 TYR A O 1
ATOM 833 N N . ARG A 1 109 ? -5.620 -1.345 9.138 1.00 97.94 109 ARG A N 1
ATOM 834 C CA . ARG A 1 109 ? -5.548 -2.546 9.989 1.00 97.94 109 ARG A CA 1
ATOM 835 C C . ARG A 1 109 ? -4.875 -2.272 11.325 1.00 97.94 109 ARG A C 1
ATOM 837 O O . ARG A 1 109 ? -5.334 -2.779 12.343 1.00 97.94 109 ARG A O 1
ATOM 844 N N . LEU A 1 110 ? -3.810 -1.472 11.332 1.00 97.44 110 LEU A N 1
ATOM 845 C CA . LEU A 1 110 ? -3.154 -1.062 12.567 1.00 97.44 110 LEU A CA 1
ATOM 846 C C . LEU A 1 110 ? -4.114 -0.248 13.439 1.00 97.44 110 LEU A C 1
ATOM 848 O O . LEU A 1 110 ? -4.233 -0.533 14.626 1.00 97.44 110 LEU A O 1
ATOM 852 N N . ALA A 1 111 ? -4.848 0.701 12.852 1.00 97.00 111 ALA A N 1
ATOM 853 C CA . ALA A 1 111 ? -5.873 1.453 13.571 1.00 97.00 111 ALA A CA 1
ATOM 854 C C . ALA A 1 111 ? -6.964 0.533 14.151 1.00 97.00 111 ALA A C 1
ATOM 856 O O . ALA A 1 111 ? -7.313 0.666 15.319 1.00 97.00 111 ALA A O 1
ATOM 857 N N . GLU A 1 112 ? -7.452 -0.444 13.381 1.00 97.50 112 GLU A N 1
ATOM 858 C CA . GLU A 1 112 ? -8.430 -1.435 13.854 1.00 97.50 112 GLU A CA 1
ATOM 859 C C . GLU A 1 112 ? -7.884 -2.275 15.028 1.00 97.50 112 GLU A C 1
ATOM 861 O O . GLU A 1 112 ? -8.599 -2.511 16.002 1.00 97.50 112 GLU A O 1
ATOM 866 N N . ILE A 1 113 ? -6.614 -2.697 14.975 1.00 97.38 113 ILE A N 1
ATOM 867 C CA . ILE A 1 113 ? -5.952 -3.413 16.080 1.00 97.38 113 ILE A CA 1
ATOM 868 C C . ILE A 1 113 ? -5.881 -2.539 17.331 1.00 97.38 113 ILE A C 1
ATOM 870 O O . ILE A 1 113 ? -6.225 -3.000 18.421 1.00 97.38 113 ILE A O 1
ATOM 874 N N . LEU A 1 114 ? -5.436 -1.289 17.184 1.00 97.81 114 LEU A N 1
ATOM 875 C CA . LEU A 1 114 ? -5.293 -0.356 18.300 1.00 97.81 114 LEU A CA 1
ATOM 876 C C . LEU A 1 114 ? -6.651 -0.050 18.933 1.00 97.81 114 LEU A C 1
ATOM 878 O O . LEU A 1 114 ? -6.777 -0.140 20.150 1.00 97.81 114 LEU A O 1
ATOM 882 N N . ASN A 1 115 ? -7.680 0.201 18.122 1.00 96.94 115 ASN A N 1
ATOM 883 C CA . ASN A 1 115 ? -9.037 0.452 18.603 1.00 96.94 115 ASN A CA 1
ATOM 884 C C . ASN A 1 115 ? -9.603 -0.734 19.392 1.00 96.94 115 ASN A C 1
ATOM 886 O O . ASN A 1 115 ? -10.261 -0.521 20.397 1.00 96.94 115 ASN A O 1
ATOM 890 N N . LYS A 1 116 ? -9.327 -1.979 18.981 1.00 94.69 116 LYS A N 1
ATOM 891 C CA . LYS A 1 116 ? -9.753 -3.174 19.733 1.00 94.69 116 LYS A CA 1
ATOM 892 C C . LYS A 1 116 ? -8.952 -3.432 21.005 1.00 94.69 116 LYS A C 1
ATOM 894 O O . LYS A 1 116 ? -9.425 -4.154 21.874 1.00 94.69 116 LYS A O 1
ATOM 899 N N . SER A 1 117 ? -7.718 -2.938 21.063 1.00 94.25 117 SER A N 1
ATOM 900 C CA . SER A 1 117 ? -6.808 -3.194 22.185 1.00 94.25 117 SER A CA 1
ATOM 901 C C . SER A 1 117 ? -6.895 -2.116 23.264 1.00 94.25 117 SER A C 1
ATOM 903 O O . SER A 1 117 ? -6.541 -2.382 24.409 1.00 94.25 117 SER A O 1
ATOM 905 N N . LEU A 1 118 ? -7.305 -0.901 22.890 1.00 92.50 118 LEU A N 1
ATOM 906 C CA . LEU A 1 118 ? -7.277 0.292 23.741 1.00 92.50 118 LEU A CA 1
ATOM 907 C C . LEU A 1 118 ? -8.647 0.967 23.914 1.00 92.50 118 LEU A C 1
ATOM 909 O O . LEU A 1 118 ? -8.759 1.851 24.762 1.00 92.50 118 LEU A O 1
ATOM 913 N N . GLY A 1 119 ? -9.642 0.608 23.098 1.00 74.25 119 GLY A N 1
ATOM 914 C CA . GLY A 1 119 ? -11.024 1.091 23.190 1.00 74.25 119 GLY A CA 1
ATOM 915 C C . GLY A 1 119 ? -11.913 0.115 23.940 1.00 74.25 119 GLY A C 1
ATOM 916 O O . GLY A 1 119 ? -12.798 0.608 24.672 1.00 74.25 119 GLY A O 1
#